Protein AF-A0A371MPD4-F1 (afdb_monomer_lite)

Foldseek 3Di:
DDPPPPPPPCQDKDKDWFQKDFAAAQDKDADPDAAFDPPFKWKWWDPVVDTDTWDDPAQWDADNHRRIIHGYPRHPHDGRIMMTMMTIHGPDPPPPVPVPVCVVVVVVVVVVVVVVVVVVVVD

Structure (mmCIF, N/CA/C/O backbone):
data_AF-A0A371MPD4-F1
#
_entry.id   AF-A0A371MPD4-F1
#
loop_
_atom_site.group_PDB
_atom_site.id
_atom_site.type_symbol
_atom_site.label_atom_id
_atom_site.label_alt_id
_atom_site.label_comp_id
_atom_site.label_asym_id
_atom_site.label_entity_id
_atom_site.label_seq_id
_atom_site.pdbx_PDB_ins_code
_atom_site.Cartn_x
_atom_site.Cartn_y
_atom_site.Cartn_z
_atom_site.occupancy
_atom_site.B_iso_or_equiv
_atom_site.auth_seq_id
_atom_site.auth_comp_id
_atom_site.auth_asym_id
_atom_site.auth_atom_id
_atom_site.pdbx_PDB_model_num
ATOM 1 N N . MET A 1 1 ? 23.106 -1.321 -45.858 1.00 39.22 1 MET A N 1
ATOM 2 C CA . MET A 1 1 ? 22.745 -0.430 -44.736 1.00 39.22 1 MET A CA 1
ATOM 3 C C . MET A 1 1 ? 22.127 -1.298 -43.658 1.00 39.22 1 MET A C 1
ATOM 5 O O . MET A 1 1 ? 21.212 -2.035 -44.010 1.00 39.22 1 MET A O 1
ATOM 9 N N . PRO A 1 2 ? 22.648 -1.326 -42.421 1.00 42.00 2 PRO A N 1
ATOM 10 C CA . PRO A 1 2 ? 22.008 -2.100 -41.368 1.00 42.00 2 PRO A CA 1
ATOM 11 C C . PRO A 1 2 ? 20.634 -1.488 -41.074 1.00 42.00 2 PRO A C 1
ATOM 13 O O . PRO A 1 2 ? 20.516 -0.279 -40.882 1.00 42.00 2 PRO A O 1
ATOM 16 N N . ILE A 1 3 ? 19.597 -2.321 -41.083 1.00 44.53 3 ILE A N 1
ATOM 17 C CA . ILE A 1 3 ? 18.283 -1.965 -40.556 1.00 44.53 3 ILE A CA 1
ATOM 18 C C . ILE A 1 3 ? 18.405 -1.925 -39.032 1.00 44.53 3 ILE A C 1
ATOM 20 O O . ILE A 1 3 ? 18.497 -2.953 -38.367 1.00 44.53 3 ILE A O 1
ATOM 24 N N . SER A 1 4 ? 18.492 -0.716 -38.481 1.00 36.47 4 SER A N 1
ATOM 25 C CA . SER A 1 4 ? 18.304 -0.495 -37.051 1.00 36.47 4 SER A CA 1
ATOM 26 C C . SER A 1 4 ? 16.833 -0.760 -36.753 1.00 36.47 4 SER A C 1
ATOM 28 O O . SER A 1 4 ? 15.992 0.108 -36.977 1.00 36.47 4 SER A O 1
ATOM 30 N N . ASN A 1 5 ? 16.505 -1.967 -36.289 1.00 38.88 5 ASN A N 1
ATOM 31 C CA . ASN A 1 5 ? 15.231 -2.207 -35.623 1.00 38.88 5 ASN A CA 1
ATOM 32 C C . ASN A 1 5 ? 15.280 -1.456 -34.290 1.00 38.88 5 ASN A C 1
ATOM 34 O O . ASN A 1 5 ? 15.626 -2.019 -33.254 1.00 38.88 5 ASN A O 1
ATOM 38 N N . THR A 1 6 ? 14.964 -0.163 -34.323 1.00 39.47 6 THR A N 1
ATOM 39 C CA . THR A 1 6 ? 14.557 0.551 -33.121 1.00 39.47 6 THR A CA 1
ATOM 40 C C . THR A 1 6 ? 13.250 -0.091 -32.692 1.00 39.47 6 THR A C 1
ATOM 42 O O . THR A 1 6 ? 12.187 0.195 -33.238 1.00 39.47 6 THR A O 1
ATOM 45 N N . VAL A 1 7 ? 13.340 -1.027 -31.753 1.00 43.94 7 VAL A N 1
ATOM 46 C CA . VAL A 1 7 ? 12.183 -1.430 -30.970 1.00 43.94 7 VAL A CA 1
ATOM 47 C C . VAL A 1 7 ? 11.810 -0.165 -30.206 1.00 43.94 7 VAL A C 1
ATOM 49 O O . VAL A 1 7 ? 12.530 0.236 -29.294 1.00 43.94 7 VAL A O 1
ATOM 52 N N . SER A 1 8 ? 10.757 0.535 -30.629 1.00 40.88 8 SER A N 1
ATOM 53 C CA . SER A 1 8 ? 10.085 1.485 -29.747 1.00 40.88 8 SER A CA 1
ATOM 54 C C . SER A 1 8 ? 9.541 0.649 -28.598 1.00 40.88 8 SER A C 1
ATOM 56 O O . SER A 1 8 ? 8.441 0.110 -28.687 1.00 40.88 8 SER A O 1
ATOM 58 N N . GLY A 1 9 ? 10.369 0.442 -27.572 1.00 43.28 9 GLY A N 1
ATOM 59 C CA . GLY A 1 9 ? 9.921 -0.093 -26.301 1.00 43.28 9 GLY A CA 1
ATOM 60 C C . GLY A 1 9 ? 8.785 0.806 -25.855 1.00 43.28 9 GLY A C 1
ATOM 61 O O . GLY A 1 9 ? 8.972 2.014 -25.714 1.00 43.28 9 GLY A O 1
ATOM 62 N N . ASN A 1 10 ? 7.583 0.248 -25.759 1.00 47.66 10 ASN A N 1
ATOM 63 C CA . ASN A 1 10 ? 6.453 0.970 -25.214 1.00 47.66 10 ASN A CA 1
ATOM 64 C C . ASN A 1 10 ? 6.700 1.083 -23.708 1.00 47.66 10 ASN A C 1
ATOM 66 O O . ASN A 1 10 ? 6.238 0.249 -22.937 1.00 47.66 10 ASN A O 1
ATOM 70 N N . THR A 1 11 ? 7.491 2.079 -23.308 1.00 55.53 11 THR A N 1
ATOM 71 C CA . THR A 1 11 ? 7.734 2.488 -21.918 1.00 55.53 11 THR A CA 1
ATOM 72 C C . THR A 1 11 ? 6.522 3.253 -21.386 1.00 55.53 11 THR A C 1
ATOM 74 O O . THR A 1 11 ? 6.637 4.395 -20.943 1.00 55.53 11 THR A O 1
ATOM 77 N N . GLY A 1 12 ? 5.335 2.685 -21.588 1.00 64.06 12 GLY A N 1
ATOM 78 C CA . GLY A 1 12 ? 4.077 3.293 -21.196 1.00 64.06 12 GLY A CA 1
ATOM 79 C C . GLY A 1 12 ? 3.797 3.041 -19.723 1.00 64.06 12 GLY A C 1
ATOM 80 O O . GLY A 1 12 ? 4.120 1.979 -19.193 1.00 64.06 12 GLY A O 1
ATOM 81 N N . THR A 1 13 ? 3.157 4.011 -19.087 1.00 74.56 13 THR A N 1
ATOM 82 C CA . THR A 1 13 ? 2.531 3.823 -17.782 1.00 74.56 13 THR A CA 1
ATOM 83 C C . THR A 1 13 ? 1.447 2.754 -17.903 1.00 74.56 13 THR A C 1
ATOM 85 O O . THR A 1 13 ? 0.623 2.808 -18.822 1.00 74.56 13 THR A O 1
ATOM 88 N N . GLN A 1 14 ? 1.474 1.761 -17.016 1.00 79.19 14 GLN A N 1
ATOM 89 C CA . GLN A 1 14 ? 0.457 0.720 -16.928 1.00 79.19 14 GLN A CA 1
ATOM 90 C C . GLN A 1 14 ? -0.305 0.861 -15.617 1.00 79.19 14 GLN A C 1
ATOM 92 O O . GLN A 1 14 ? 0.304 0.992 -14.562 1.00 79.19 14 GLN A O 1
ATOM 97 N N . SER A 1 15 ? -1.631 0.792 -15.696 1.00 81.62 15 SER A N 1
ATOM 98 C CA . SER A 1 15 ? -2.504 0.888 -14.528 1.00 81.62 15 SER A CA 1
ATOM 99 C C . SER A 1 15 ? -2.877 -0.497 -14.015 1.00 81.62 15 SER A C 1
ATOM 101 O O . SER A 1 15 ? -3.416 -1.321 -14.761 1.00 81.62 15 SER A O 1
ATOM 103 N N . VAL A 1 16 ? -2.644 -0.730 -12.730 1.00 83.50 16 VAL A N 1
ATOM 104 C CA . VAL A 1 16 ? -3.220 -1.835 -11.964 1.00 83.50 16 VAL A CA 1
ATOM 105 C C . VAL A 1 16 ? -4.469 -1.321 -11.268 1.00 83.50 16 VAL A C 1
ATOM 107 O O . VAL A 1 16 ? -4.478 -0.238 -10.688 1.00 83.50 16 VAL A O 1
ATOM 110 N N . VAL A 1 17 ? -5.554 -2.089 -11.349 1.00 86.06 17 VAL A N 1
ATOM 111 C CA . VAL A 1 17 ? -6.857 -1.682 -10.819 1.00 86.06 17 VAL A CA 1
ATOM 112 C C . VAL A 1 17 ? -7.391 -2.761 -9.890 1.00 86.06 17 VAL A C 1
ATOM 114 O O . VAL A 1 17 ? -7.592 -3.897 -10.315 1.00 86.06 17 VAL A O 1
ATOM 117 N N . ASN A 1 18 ? -7.707 -2.369 -8.655 1.00 83.38 18 ASN A N 1
ATOM 118 C CA . ASN A 1 18 ? -8.284 -3.223 -7.613 1.00 83.38 18 ASN A CA 1
ATOM 119 C C . ASN A 1 18 ? -7.486 -4.507 -7.335 1.00 83.38 18 ASN A C 1
ATOM 121 O O . ASN A 1 18 ? -8.083 -5.570 -7.147 1.00 83.38 18 ASN A O 1
ATOM 125 N N . GLU A 1 19 ? -6.160 -4.416 -7.283 1.00 87.44 19 GLU A N 1
ATOM 126 C CA . GLU A 1 19 ? -5.346 -5.506 -6.758 1.00 87.44 19 GLU A CA 1
ATOM 127 C C . GLU A 1 19 ? -5.717 -5.770 -5.299 1.00 87.44 19 GLU A C 1
ATOM 129 O O . GLU A 1 19 ? -5.851 -4.838 -4.505 1.00 87.44 19 GLU A O 1
ATOM 134 N N . THR A 1 20 ? -5.945 -7.034 -4.954 1.00 90.25 20 THR A N 1
ATOM 135 C CA . THR A 1 20 ? -6.452 -7.401 -3.634 1.00 90.25 20 THR A CA 1
ATOM 136 C C . THR A 1 20 ? -5.342 -7.872 -2.717 1.00 90.25 20 THR A C 1
ATOM 138 O O . THR A 1 20 ? -4.660 -8.842 -3.035 1.00 90.25 20 THR A O 1
ATOM 141 N N . ALA A 1 21 ? -5.262 -7.269 -1.538 1.00 91.00 21 ALA A N 1
ATOM 142 C CA . ALA A 1 21 ? -4.376 -7.681 -0.457 1.00 91.00 21 ALA A CA 1
ATOM 143 C C . ALA A 1 21 ? -5.177 -7.842 0.843 1.00 91.00 21 ALA A C 1
ATOM 145 O O . ALA A 1 21 ? -6.329 -7.416 0.931 1.00 91.00 21 ALA A O 1
ATOM 146 N N . THR A 1 22 ? -4.595 -8.482 1.855 1.00 92.75 22 THR A N 1
ATOM 147 C CA . THR A 1 22 ? -5.171 -8.523 3.210 1.00 92.75 22 THR A CA 1
ATOM 148 C C . THR A 1 22 ? -4.306 -7.660 4.106 1.00 92.75 22 THR A C 1
ATOM 150 O O . THR A 1 22 ? -3.094 -7.849 4.120 1.00 92.75 22 THR A O 1
ATOM 153 N N . ALA A 1 23 ? -4.911 -6.709 4.813 1.00 91.94 23 ALA A N 1
ATOM 154 C CA . ALA A 1 23 ? -4.192 -5.846 5.734 1.00 91.94 23 ALA A CA 1
ATOM 155 C C . ALA A 1 23 ? -3.621 -6.659 6.903 1.00 91.94 23 ALA A C 1
ATOM 157 O O . ALA A 1 23 ? -4.327 -7.470 7.501 1.00 91.94 23 ALA A O 1
ATOM 158 N N . ASP A 1 24 ? -2.363 -6.386 7.230 1.00 92.44 24 ASP A N 1
ATOM 159 C CA . ASP A 1 24 ? -1.706 -6.795 8.469 1.00 92.44 24 ASP A CA 1
ATOM 160 C C . ASP A 1 24 ? -1.212 -5.504 9.136 1.00 92.44 24 ASP A C 1
ATOM 162 O O . ASP A 1 24 ? -0.361 -4.788 8.597 1.00 92.44 24 ASP A O 1
ATOM 166 N N . VAL A 1 25 ? -1.852 -5.109 10.237 1.00 93.12 25 VAL A N 1
ATOM 167 C CA . VAL A 1 25 ? -1.651 -3.772 10.816 1.00 93.12 25 VAL A CA 1
ATOM 168 C C . VAL A 1 25 ? -0.224 -3.610 11.337 1.00 93.12 25 VAL A C 1
ATOM 170 O O . VAL A 1 25 ? 0.226 -4.317 12.235 1.00 93.12 25 VAL A O 1
ATOM 173 N N . GLY A 1 26 ? 0.473 -2.592 10.826 1.00 90.31 26 GLY A N 1
ATOM 174 C CA . GLY A 1 26 ? 1.875 -2.322 11.143 1.00 90.31 26 GLY A CA 1
ATOM 175 C C . GLY A 1 26 ? 2.877 -3.176 10.358 1.00 90.31 26 GLY A C 1
ATOM 176 O O . GLY A 1 26 ? 4.082 -2.986 10.532 1.00 90.31 26 GLY A O 1
ATOM 177 N N . THR A 1 27 ? 2.399 -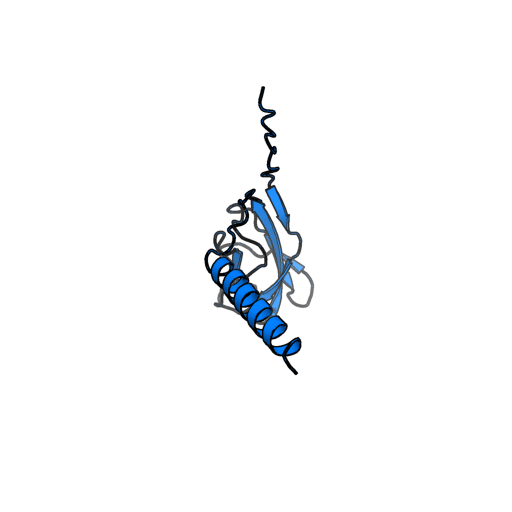4.059 9.480 1.00 91.94 27 THR A N 1
ATOM 178 C CA . THR A 1 27 ? 3.218 -4.914 8.618 1.00 91.94 27 THR A CA 1
ATOM 179 C C . THR A 1 27 ? 3.049 -4.502 7.157 1.00 91.94 27 THR A C 1
ATOM 181 O O . THR A 1 27 ? 1.949 -4.199 6.695 1.00 91.94 27 THR A O 1
ATOM 184 N N . ALA A 1 28 ? 4.155 -4.475 6.415 1.00 91.38 28 ALA A N 1
ATOM 185 C CA . ALA A 1 28 ? 4.112 -4.221 4.984 1.00 91.38 28 ALA A CA 1
ATOM 186 C C . ALA A 1 28 ? 3.572 -5.450 4.245 1.00 91.38 28 ALA A C 1
ATOM 188 O O . ALA A 1 28 ? 4.033 -6.571 4.468 1.00 91.38 28 ALA A O 1
ATOM 189 N N . VAL A 1 29 ? 2.609 -5.220 3.359 1.00 91.31 29 VAL A N 1
ATOM 190 C CA . VAL A 1 29 ? 2.021 -6.226 2.478 1.00 91.31 29 VAL A CA 1
ATOM 191 C C . VAL A 1 29 ? 2.411 -5.881 1.050 1.00 91.31 29 VAL A C 1
ATOM 193 O O . VAL A 1 29 ? 2.130 -4.778 0.579 1.00 91.31 29 VAL A O 1
ATOM 196 N N . ASP A 1 30 ? 3.082 -6.816 0.385 1.00 89.81 30 ASP A N 1
ATOM 197 C CA . ASP A 1 30 ? 3.586 -6.633 -0.974 1.00 89.81 30 ASP A CA 1
ATOM 198 C C . ASP A 1 30 ? 2.463 -6.759 -2.009 1.00 89.81 30 ASP A C 1
ATOM 200 O O . ASP A 1 30 ? 1.570 -7.603 -1.876 1.00 89.81 30 ASP A O 1
ATOM 204 N N . LEU A 1 31 ? 2.541 -5.922 -3.041 1.00 86.38 31 LEU A N 1
ATOM 205 C CA . LEU A 1 31 ? 1.727 -5.985 -4.249 1.00 86.38 31 LEU A CA 1
ATOM 206 C C . LEU A 1 31 ? 2.567 -6.527 -5.416 1.00 86.38 31 LEU A C 1
ATOM 208 O O . LEU A 1 31 ? 3.796 -6.553 -5.372 1.00 86.38 31 LEU A O 1
ATOM 212 N N . ASP A 1 32 ? 1.900 -6.955 -6.480 1.00 77.00 32 ASP A N 1
ATOM 213 C CA . ASP A 1 32 ? 2.515 -7.582 -7.653 1.00 77.00 32 ASP A CA 1
ATOM 214 C C . ASP A 1 32 ? 3.288 -6.579 -8.546 1.00 77.00 32 ASP A C 1
ATOM 216 O O . ASP A 1 32 ? 4.009 -6.977 -9.468 1.00 77.00 32 ASP A O 1
ATOM 220 N N . GLY A 1 33 ? 3.134 -5.275 -8.302 1.00 67.56 33 GLY A N 1
ATOM 221 C CA . GLY A 1 33 ? 3.788 -4.192 -9.034 1.00 67.56 33 GLY A CA 1
ATOM 222 C C . GLY A 1 33 ? 5.226 -3.943 -8.588 1.00 67.56 33 GLY A C 1
ATOM 223 O O . GLY A 1 33 ? 5.608 -4.220 -7.464 1.00 67.56 33 GLY A O 1
ATOM 224 N N . TYR A 1 34 ? 6.040 -3.362 -9.463 1.00 67.38 34 TYR A N 1
ATOM 225 C CA . TYR A 1 34 ? 7.349 -2.818 -9.095 1.00 67.38 34 TYR A CA 1
ATOM 226 C C . TYR A 1 34 ? 7.512 -1.468 -9.787 1.00 67.38 34 TYR A C 1
ATOM 228 O O . TYR A 1 34 ? 7.017 -1.302 -10.903 1.00 67.38 34 TYR A O 1
ATOM 236 N N . GLU A 1 35 ? 8.226 -0.530 -9.159 1.00 73.31 35 GLU A N 1
ATOM 237 C CA . GLU A 1 35 ? 8.480 0.803 -9.731 1.00 73.31 35 GLU A CA 1
ATOM 238 C C . GLU A 1 35 ? 7.170 1.592 -9.965 1.00 73.31 35 GLU A C 1
ATOM 240 O O . GLU A 1 35 ? 6.840 2.026 -11.078 1.00 73.31 35 GLU A O 1
ATOM 245 N N . VAL A 1 36 ? 6.393 1.737 -8.886 1.00 82.25 36 VAL A N 1
ATOM 246 C CA . VAL A 1 36 ? 5.124 2.472 -8.875 1.00 82.25 36 VAL A CA 1
ATOM 247 C C . VAL A 1 36 ? 5.392 3.961 -9.104 1.00 82.25 36 VAL A C 1
ATOM 249 O O . VAL A 1 36 ? 6.389 4.526 -8.650 1.00 82.25 36 VAL A O 1
ATOM 252 N N . VAL A 1 37 ? 4.516 4.610 -9.867 1.00 84.06 37 VAL A N 1
ATOM 253 C CA . VAL A 1 37 ? 4.526 6.060 -10.031 1.00 84.06 37 VAL A CA 1
ATOM 254 C C . VAL A 1 37 ? 4.149 6.676 -8.688 1.00 84.06 37 VAL A C 1
ATOM 256 O O . VAL A 1 37 ? 3.053 6.431 -8.192 1.00 84.06 37 VAL A O 1
ATOM 259 N N . VAL A 1 38 ? 5.051 7.488 -8.138 1.00 83.38 38 VAL A N 1
ATOM 260 C CA . VAL A 1 38 ? 4.859 8.192 -6.861 1.00 83.38 38 VAL A CA 1
ATOM 261 C C . VAL A 1 38 ? 3.501 8.895 -6.811 1.00 83.38 38 VAL A C 1
ATOM 263 O O . VAL A 1 38 ? 3.139 9.602 -7.758 1.00 83.38 38 VAL A O 1
ATOM 266 N N . ASP A 1 39 ? 2.792 8.714 -5.695 1.00 83.81 39 ASP A N 1
ATOM 267 C CA . ASP A 1 39 ? 1.472 9.288 -5.395 1.00 83.81 39 ASP A CA 1
ATOM 268 C C . ASP A 1 39 ? 0.362 8.903 -6.407 1.00 83.81 39 ASP A C 1
ATOM 270 O O . ASP A 1 39 ? -0.638 9.617 -6.551 1.00 83.81 39 ASP A O 1
ATOM 274 N N . SER A 1 40 ? 0.533 7.814 -7.170 1.00 87.56 40 SER A N 1
ATOM 275 C CA . SER A 1 40 ? -0.497 7.307 -8.100 1.00 87.56 40 SER A CA 1
ATOM 276 C C . SER A 1 40 ? -1.466 6.320 -7.454 1.00 87.56 40 SER A C 1
ATOM 278 O O . SER A 1 40 ? -2.477 5.947 -8.060 1.00 87.56 40 SER A O 1
ATOM 280 N N . GLU A 1 41 ? -1.162 5.865 -6.245 1.00 91.12 41 GLU A N 1
ATOM 281 C CA . GLU A 1 41 ? -1.909 4.828 -5.575 1.00 91.12 41 GLU A CA 1
ATOM 282 C C . GLU A 1 41 ? -3.263 5.328 -5.060 1.00 91.12 41 GLU A C 1
ATOM 284 O O . GLU A 1 41 ? -3.477 6.470 -4.654 1.00 91.12 41 GLU A O 1
ATOM 289 N N . THR A 1 42 ? -4.234 4.430 -5.070 1.00 93.25 42 THR A N 1
ATOM 290 C CA . THR A 1 42 ? -5.522 4.603 -4.417 1.00 93.25 42 THR A CA 1
ATOM 291 C C . THR A 1 42 ? -5.853 3.309 -3.702 1.00 93.25 42 THR A C 1
ATOM 293 O O . THR A 1 42 ? -6.089 2.275 -4.331 1.00 93.25 42 THR A O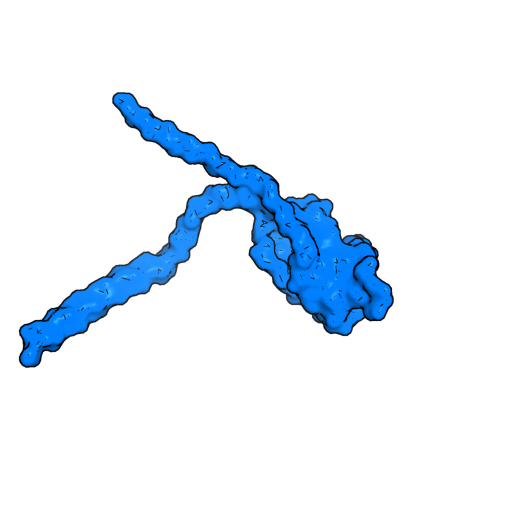 1
ATOM 296 N N . VAL A 1 43 ? -5.875 3.375 -2.374 1.00 93.75 43 VAL A N 1
ATOM 297 C CA . VAL A 1 43 ? -6.194 2.243 -1.506 1.00 93.75 43 VAL A CA 1
ATOM 298 C C . VAL A 1 43 ? -7.646 2.343 -1.052 1.00 93.75 43 VAL A C 1
ATOM 300 O O . VAL A 1 43 ? -8.089 3.368 -0.531 1.00 93.75 43 VAL A O 1
ATOM 303 N N . TYR A 1 44 ? -8.379 1.248 -1.204 1.00 94.62 44 TYR A N 1
ATOM 304 C CA . TYR A 1 44 ? -9.679 1.028 -0.592 1.00 94.62 44 TYR A CA 1
ATOM 305 C C . TYR A 1 44 ? -9.589 -0.110 0.420 1.00 94.62 44 TYR A C 1
ATOM 30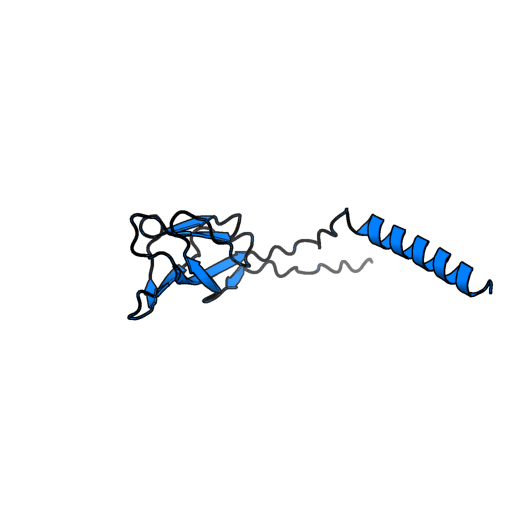7 O O . TYR A 1 44 ? -8.855 -1.071 0.203 1.00 94.62 44 TYR A O 1
ATOM 315 N N . TYR A 1 45 ? -10.382 -0.039 1.482 1.00 95.19 45 TYR A N 1
ATOM 316 C CA . TYR A 1 45 ? -10.514 -1.102 2.476 1.00 95.19 45 TYR A CA 1
ATOM 317 C C . TYR A 1 45 ? -11.984 -1.469 2.686 1.00 95.19 45 TYR A C 1
ATOM 319 O O . TYR A 1 45 ? -12.876 -0.623 2.553 1.00 95.19 45 TYR A O 1
ATOM 327 N N . ASP A 1 46 ? -12.239 -2.736 2.993 1.00 95.25 46 ASP A N 1
ATOM 328 C CA . ASP A 1 46 ? -13.557 -3.217 3.401 1.00 95.25 46 ASP A CA 1
ATOM 329 C C . ASP A 1 46 ? -13.721 -3.077 4.918 1.00 95.25 46 ASP A C 1
ATOM 331 O O . ASP A 1 46 ? -12.966 -3.666 5.688 1.00 95.25 46 ASP A O 1
ATOM 335 N N . ASN A 1 47 ? -14.722 -2.308 5.349 1.00 90.25 47 ASN A N 1
ATOM 336 C CA . ASN A 1 47 ? -15.068 -2.142 6.765 1.00 90.25 47 ASN A CA 1
ATOM 337 C C . ASN A 1 47 ? -16.222 -3.066 7.215 1.00 90.25 47 ASN A C 1
ATOM 339 O O . ASN A 1 47 ? -16.862 -2.826 8.240 1.00 90.25 47 ASN A O 1
ATOM 343 N N . GLY A 1 48 ? -16.577 -4.062 6.398 1.00 88.06 48 GLY A N 1
ATOM 344 C CA . GLY A 1 48 ? -17.688 -4.987 6.621 1.00 88.06 48 GLY A CA 1
ATOM 345 C C . GLY A 1 48 ? -19.057 -4.458 6.176 1.00 88.06 48 GLY A C 1
ATOM 346 O O . GLY A 1 48 ? -20.022 -5.222 6.134 1.00 88.06 48 GLY A O 1
ATOM 347 N N . THR A 1 49 ? -19.165 -3.173 5.819 1.00 89.25 49 THR A N 1
ATOM 348 C CA . THR A 1 49 ? -20.384 -2.568 5.243 1.00 89.25 49 THR A CA 1
ATOM 349 C C . THR A 1 49 ? -20.213 -2.146 3.785 1.00 89.25 49 THR A C 1
ATOM 351 O O . THR A 1 49 ? -21.203 -1.913 3.089 1.00 89.25 49 THR A O 1
ATOM 354 N N . GLY A 1 50 ? -18.970 -2.075 3.309 1.00 91.44 50 GLY A N 1
ATOM 355 C CA . GLY A 1 50 ? -18.621 -1.691 1.953 1.00 91.44 50 GLY A CA 1
ATOM 356 C C . GLY A 1 50 ? -17.173 -1.221 1.836 1.00 91.44 50 GLY A C 1
ATOM 357 O O . GLY A 1 50 ? -16.429 -1.144 2.813 1.00 91.44 50 GLY A O 1
ATOM 358 N N . TRP A 1 51 ? -16.799 -0.870 0.607 1.00 94.06 51 TRP A N 1
ATOM 359 C C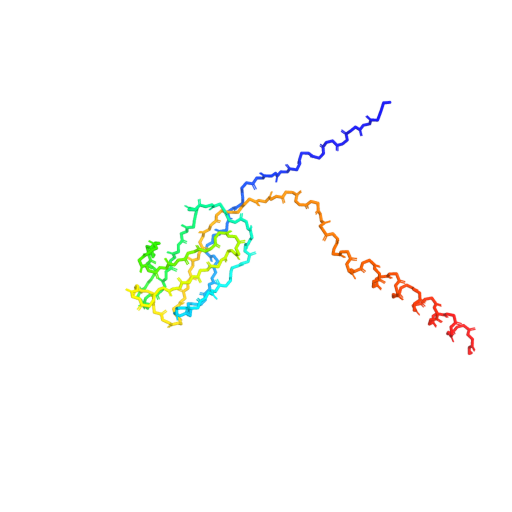A . TRP A 1 51 ? -15.473 -0.354 0.279 1.00 94.06 51 TRP A CA 1
ATOM 360 C C . TRP A 1 51 ? -15.381 1.138 0.589 1.00 94.06 51 TRP A C 1
ATOM 362 O O . TRP A 1 51 ? -16.184 1.926 0.087 1.00 94.06 51 TRP A O 1
ATOM 372 N N . ASN A 1 52 ? -14.382 1.518 1.378 1.00 95.75 52 ASN A N 1
ATOM 373 C CA . ASN A 1 52 ? -14.094 2.898 1.753 1.00 95.75 52 ASN A CA 1
ATOM 374 C C . ASN A 1 52 ? -12.713 3.289 1.237 1.00 95.75 52 ASN A C 1
ATOM 376 O O . ASN A 1 52 ? -11.802 2.466 1.230 1.00 95.75 52 ASN A O 1
ATOM 380 N N . THR A 1 53 ? -12.553 4.538 0.808 1.00 95.75 53 THR A N 1
ATOM 381 C CA . THR A 1 53 ? -11.247 5.066 0.398 1.00 95.75 53 THR A CA 1
ATOM 382 C C . THR A 1 53 ? -10.399 5.345 1.635 1.00 95.75 53 THR A C 1
ATOM 384 O O . THR A 1 53 ? -10.860 6.028 2.550 1.00 95.75 53 THR A O 1
ATOM 387 N N . ALA A 1 54 ? -9.174 4.830 1.659 1.00 95.06 54 ALA A N 1
ATOM 388 C CA . ALA A 1 54 ? -8.192 5.119 2.694 1.00 95.06 54 ALA A CA 1
ATOM 389 C C . ALA A 1 54 ? -7.407 6.398 2.366 1.00 95.06 54 ALA A C 1
ATOM 391 O O . ALA A 1 54 ? -7.202 6.743 1.201 1.00 95.06 54 ALA A O 1
ATOM 392 N N . THR A 1 55 ? -6.924 7.084 3.397 1.00 95.44 55 THR A N 1
ATOM 393 C CA . THR A 1 55 ? -6.128 8.310 3.279 1.00 95.44 55 THR A CA 1
ATOM 394 C C . THR A 1 55 ? -4.654 8.017 3.551 1.00 95.44 55 THR A C 1
ATOM 396 O O . THR A 1 55 ? -4.300 7.576 4.648 1.00 95.44 55 THR A O 1
ATOM 399 N N . ALA A 1 56 ? -3.777 8.298 2.584 1.00 93.75 56 ALA A N 1
ATOM 400 C CA . ALA A 1 56 ? -2.332 8.134 2.747 1.00 93.75 56 ALA A CA 1
ATOM 401 C C . ALA A 1 56 ? -1.802 8.975 3.925 1.00 93.75 56 ALA A C 1
ATOM 403 O O . ALA A 1 56 ? -2.257 10.093 4.178 1.00 93.75 56 ALA A O 1
ATOM 404 N N . GLY A 1 57 ? -0.871 8.416 4.697 1.00 92.19 57 GLY A N 1
ATOM 405 C CA . GLY A 1 57 ? -0.289 9.027 5.896 1.00 92.19 57 GLY A CA 1
ATOM 406 C C . GLY A 1 57 ? -1.210 9.076 7.123 1.00 92.19 57 GLY A C 1
ATOM 407 O O . GLY A 1 57 ? -0.734 9.387 8.213 1.00 92.19 57 GLY A O 1
ATOM 408 N N . THR A 1 58 ? -2.502 8.764 6.973 1.00 94.56 58 THR A N 1
ATOM 409 C CA . THR A 1 58 ? -3.458 8.656 8.092 1.00 94.56 58 THR A CA 1
ATOM 410 C C . THR A 1 58 ? -3.855 7.205 8.326 1.00 94.56 58 THR A C 1
ATOM 412 O O . THR A 1 58 ? -3.728 6.702 9.439 1.00 94.56 58 THR A O 1
ATOM 415 N N . ASP A 1 59 ? -4.291 6.527 7.265 1.00 95.50 59 ASP A N 1
ATOM 416 C CA . ASP A 1 59 ? -4.796 5.158 7.317 1.00 95.50 59 ASP A CA 1
ATOM 417 C C . ASP A 1 59 ? -3.746 4.128 6.884 1.00 95.50 59 ASP A C 1
ATOM 419 O O . ASP A 1 59 ? -3.701 3.021 7.417 1.00 95.50 59 ASP A O 1
ATOM 423 N N . TYR A 1 60 ? -2.882 4.492 5.936 1.00 95.62 60 TYR A N 1
ATOM 424 C CA . TYR A 1 60 ? -1.824 3.632 5.412 1.00 95.62 60 TYR A CA 1
ATOM 425 C C . TYR A 1 60 ? -0.575 4.437 5.041 1.00 95.62 60 TYR A C 1
ATOM 427 O O . TYR A 1 60 ? -0.636 5.656 4.868 1.00 95.62 60 TYR A O 1
ATOM 435 N N . SER A 1 61 ? 0.548 3.748 4.875 1.00 94.69 61 SER A N 1
ATOM 436 C CA . SER A 1 61 ? 1.714 4.230 4.131 1.00 94.69 61 SER A CA 1
ATOM 437 C C . SER A 1 61 ? 1.993 3.309 2.947 1.00 94.69 61 SER A C 1
ATOM 439 O O . SER A 1 61 ? 1.744 2.106 3.037 1.00 94.69 61 SER A O 1
ATOM 441 N N . PHE A 1 62 ? 2.524 3.864 1.864 1.00 92.69 62 PHE A N 1
ATOM 442 C CA . PHE A 1 62 ? 2.871 3.130 0.653 1.00 92.69 62 PHE A CA 1
ATOM 443 C C . PHE A 1 62 ? 4.362 3.292 0.348 1.00 92.69 62 PHE A C 1
ATOM 445 O O . PHE A 1 62 ? 4.914 4.375 0.542 1.00 92.69 62 PHE A O 1
ATOM 452 N N . ASP A 1 63 ? 5.017 2.211 -0.071 1.00 89.44 63 ASP A N 1
ATOM 453 C CA . ASP A 1 63 ? 6.385 2.231 -0.591 1.00 89.44 63 ASP A CA 1
ATOM 454 C C . ASP A 1 63 ? 6.339 2.024 -2.106 1.00 89.44 63 ASP A C 1
ATOM 456 O O . ASP A 1 63 ? 6.105 0.914 -2.586 1.00 89.44 63 ASP A O 1
ATOM 460 N N . ASP A 1 64 ? 6.581 3.095 -2.863 1.00 84.50 64 ASP A N 1
ATOM 461 C CA . ASP A 1 64 ? 6.553 3.076 -4.330 1.00 84.50 64 ASP A CA 1
ATOM 462 C C . ASP A 1 64 ? 7.659 2.205 -4.952 1.00 84.50 64 ASP A C 1
ATOM 464 O O . ASP A 1 64 ? 7.563 1.773 -6.106 1.00 84.50 64 ASP A O 1
ATOM 468 N N . THR A 1 65 ? 8.735 1.948 -4.200 1.00 82.12 65 THR A N 1
ATOM 469 C CA . THR A 1 65 ? 9.900 1.198 -4.684 1.00 82.12 65 THR A CA 1
ATOM 470 C C . THR A 1 65 ? 9.626 -0.297 -4.659 1.00 82.12 65 THR A C 1
ATOM 472 O O . THR A 1 65 ? 9.912 -0.992 -5.637 1.00 82.12 65 TH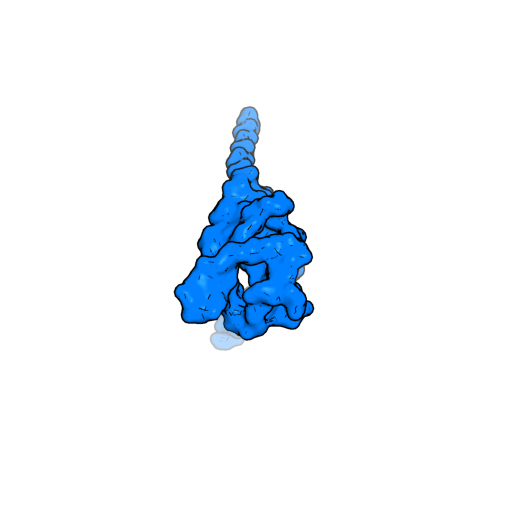R A O 1
ATOM 475 N N . SER A 1 66 ? 9.089 -0.794 -3.544 1.00 82.94 66 SER A N 1
ATOM 476 C CA . SER A 1 66 ? 8.744 -2.208 -3.368 1.00 82.94 66 SER A CA 1
ATOM 477 C C . SER A 1 66 ? 7.291 -2.533 -3.713 1.00 82.94 66 SER A C 1
ATOM 479 O O . SER A 1 66 ? 6.946 -3.708 -3.716 1.00 82.94 66 SER A O 1
ATOM 481 N N . ALA A 1 67 ? 6.473 -1.516 -4.008 1.00 86.94 67 ALA A N 1
ATOM 482 C CA . ALA A 1 67 ? 5.023 -1.613 -4.153 1.00 86.94 67 ALA A CA 1
ATOM 483 C C . ALA A 1 67 ? 4.372 -2.295 -2.945 1.00 86.94 67 ALA A C 1
ATOM 485 O O . ALA A 1 67 ? 3.617 -3.255 -3.077 1.00 86.94 67 ALA A O 1
ATOM 486 N N . SER A 1 68 ? 4.677 -1.805 -1.747 1.00 90.62 68 SER A N 1
ATOM 487 C CA . SER A 1 68 ? 4.149 -2.391 -0.515 1.00 90.62 68 SER A CA 1
ATOM 488 C C . SER A 1 68 ? 3.235 -1.401 0.194 1.00 90.62 68 SER A C 1
ATOM 490 O O . SER A 1 68 ? 3.567 -0.225 0.347 1.00 90.62 68 SER A O 1
ATOM 492 N N . VAL A 1 69 ? 2.095 -1.881 0.686 1.00 93.19 69 VAL A N 1
ATOM 493 C CA . VAL A 1 69 ? 1.160 -1.097 1.500 1.00 93.19 69 VAL A CA 1
ATOM 494 C C . VAL A 1 69 ? 1.259 -1.529 2.960 1.00 93.19 69 VAL A C 1
ATOM 496 O O . VAL A 1 69 ? 1.284 -2.714 3.269 1.00 93.19 69 VAL A O 1
ATOM 499 N N . THR A 1 70 ? 1.320 -0.570 3.881 1.00 95.50 70 THR A N 1
ATOM 500 C CA . THR A 1 70 ? 1.304 -0.824 5.330 1.00 95.50 70 THR A CA 1
ATOM 501 C C . THR A 1 70 ? 0.107 -0.120 5.946 1.00 95.50 70 THR A C 1
ATOM 503 O O . THR A 1 70 ? 0.019 1.107 5.891 1.00 95.50 70 THR A O 1
ATOM 506 N N . ALA A 1 71 ? -0.806 -0.873 6.557 1.00 95.69 71 ALA A N 1
ATOM 507 C CA . ALA A 1 71 ? -1.904 -0.293 7.326 1.00 95.69 71 ALA A CA 1
ATOM 508 C C . ALA A 1 71 ? -1.369 0.297 8.641 1.00 95.69 71 ALA A C 1
ATOM 510 O O . ALA A 1 71 ? -0.630 -0.364 9.377 1.00 95.69 71 ALA A O 1
ATOM 511 N N . LEU A 1 72 ? -1.721 1.547 8.945 1.00 95.44 72 LEU A N 1
ATOM 512 C CA . LEU A 1 72 ? -1.245 2.237 10.143 1.00 95.44 72 LEU A CA 1
ATOM 513 C C . LEU A 1 72 ? -2.129 1.888 11.342 1.00 95.44 72 LEU A C 1
ATOM 515 O O . LEU A 1 72 ? -3.349 1.968 11.274 1.00 95.44 72 LEU A O 1
ATOM 519 N N . SER A 1 73 ? -1.515 1.599 12.490 1.00 90.00 73 SER A N 1
ATOM 520 C CA . SER A 1 73 ? -2.226 1.177 13.710 1.00 90.00 73 SER A CA 1
ATOM 521 C C . SER A 1 73 ? -3.160 2.229 14.326 1.00 90.00 73 SER A C 1
ATOM 523 O O . SER A 1 73 ? -3.889 1.921 15.264 1.00 90.00 73 SER A O 1
ATOM 525 N N . GLY A 1 74 ? -3.092 3.482 13.869 1.00 86.94 74 GLY A N 1
ATOM 526 C CA . GLY A 1 74 ? -4.002 4.567 14.262 1.00 86.94 74 GLY A CA 1
ATOM 527 C C . GLY A 1 74 ? -5.019 4.940 13.181 1.00 86.94 74 GLY A C 1
ATOM 528 O O . GLY A 1 74 ? -5.747 5.915 13.359 1.00 86.94 74 GLY A O 1
ATOM 529 N N . GLY A 1 75 ? -5.014 4.208 12.068 1.00 91.31 75 GLY A N 1
ATOM 530 C CA . GLY A 1 75 ? -5.863 4.424 10.911 1.00 91.31 75 GLY A CA 1
ATOM 531 C C . GLY A 1 75 ? -7.226 3.750 11.014 1.00 91.31 75 GLY A C 1
ATOM 532 O O . GLY A 1 75 ? -7.568 3.121 12.012 1.00 91.31 75 GLY A O 1
ATOM 533 N N . SER A 1 76 ? -7.993 3.866 9.935 1.00 92.69 76 SER A N 1
ATOM 534 C CA . SER A 1 76 ? -9.331 3.276 9.791 1.00 92.69 76 SER A CA 1
ATOM 535 C C . SER A 1 76 ? -9.320 1.839 9.249 1.00 92.69 76 SER A C 1
ATOM 537 O O . SER A 1 76 ? -10.381 1.237 9.109 1.00 92.69 76 SER A O 1
ATOM 539 N N . ILE A 1 77 ? -8.146 1.310 8.890 1.00 94.00 77 ILE A N 1
ATOM 540 C CA . ILE A 1 77 ? -7.979 -0.034 8.329 1.00 94.00 77 ILE A CA 1
ATOM 541 C C . ILE A 1 77 ? -7.746 -1.018 9.476 1.00 94.00 77 ILE A C 1
ATOM 543 O O . ILE A 1 77 ? -6.728 -0.941 10.164 1.00 94.00 77 ILE A O 1
ATOM 547 N N . ASP A 1 78 ? -8.679 -1.949 9.651 1.00 93.38 78 ASP A N 1
ATOM 548 C CA . ASP A 1 78 ? -8.562 -3.021 10.635 1.00 93.38 78 ASP A CA 1
ATOM 549 C C . ASP A 1 78 ? -7.628 -4.146 10.160 1.00 93.38 78 ASP A C 1
ATOM 551 O O . ASP A 1 78 ? -7.440 -4.385 8.964 1.00 93.38 78 ASP A O 1
ATOM 555 N N . ASP A 1 79 ? -7.081 -4.886 11.121 1.00 93.19 79 ASP A N 1
ATOM 556 C CA . ASP A 1 79 ? -6.302 -6.092 10.851 1.00 93.19 79 ASP A CA 1
ATOM 557 C C . ASP A 1 79 ? -7.170 -7.178 10.198 1.00 93.19 79 ASP A C 1
ATOM 559 O O . ASP A 1 79 ? -8.310 -7.420 10.606 1.00 93.19 79 ASP A O 1
ATOM 563 N N . GLY A 1 80 ? -6.646 -7.819 9.154 1.00 91.06 80 GLY A N 1
ATOM 564 C CA . GLY A 1 80 ? -7.390 -8.787 8.350 1.00 91.06 80 GLY A CA 1
ATOM 565 C C . GLY A 1 80 ? -8.421 -8.173 7.394 1.00 91.06 80 GLY A C 1
ATOM 566 O O . GLY A 1 80 ? -9.127 -8.925 6.715 1.00 91.06 80 GLY A O 1
ATOM 567 N N . ALA A 1 81 ? -8.526 -6.840 7.305 1.00 92.56 81 ALA A N 1
ATOM 568 C CA . ALA A 1 81 ? -9.403 -6.189 6.337 1.00 92.56 81 ALA A CA 1
ATOM 569 C C . ALA A 1 81 ? -8.944 -6.470 4.899 1.00 92.56 81 ALA A C 1
ATOM 571 O O . ALA A 1 81 ? -7.751 -6.471 4.585 1.00 92.56 81 ALA A O 1
ATOM 572 N N . ALA A 1 82 ? -9.903 -6.678 3.997 1.00 93.44 82 ALA A N 1
ATOM 573 C CA . ALA A 1 82 ? -9.600 -6.797 2.579 1.00 93.44 82 ALA A CA 1
ATOM 574 C C . ALA A 1 82 ? -9.261 -5.415 2.008 1.00 93.44 82 ALA A C 1
ATOM 576 O O . ALA A 1 82 ? -10.011 -4.455 2.196 1.00 93.44 82 ALA A O 1
ATOM 577 N N . LEU A 1 83 ? -8.153 -5.332 1.280 1.00 92.69 83 LEU A N 1
ATOM 578 C CA . LEU A 1 83 ? -7.698 -4.139 0.582 1.00 92.69 83 LEU A CA 1
ATOM 579 C C . LEU A 1 83 ? -7.937 -4.279 -0.918 1.00 92.69 83 LEU A C 1
ATOM 581 O O . LEU A 1 83 ? -7.873 -5.376 -1.473 1.00 92.69 83 LEU A O 1
ATOM 585 N N . ARG A 1 84 ? -8.184 -3.150 -1.576 1.00 93.00 84 ARG A N 1
ATOM 586 C CA . ARG A 1 84 ? -8.106 -2.992 -3.028 1.00 93.00 84 ARG A CA 1
ATOM 587 C C . ARG A 1 84 ? -7.199 -1.824 -3.328 1.00 93.00 84 ARG A C 1
ATOM 589 O O . ARG A 1 84 ? -7.549 -0.692 -3.009 1.00 93.00 84 ARG A O 1
ATOM 596 N N . VAL A 1 85 ? -6.068 -2.092 -3.954 1.00 89.81 85 VAL A N 1
ATOM 597 C CA . VAL A 1 85 ? -5.108 -1.064 -4.333 1.00 89.81 85 VAL A CA 1
ATOM 598 C C . VAL A 1 85 ? -5.122 -0.921 -5.845 1.00 89.81 85 VAL A C 1
ATOM 600 O O . VAL A 1 85 ? -5.079 -1.899 -6.588 1.00 89.81 85 VAL A O 1
ATOM 603 N N . SER A 1 86 ? -5.261 0.312 -6.307 1.00 90.19 86 SER A N 1
ATOM 604 C CA . SER A 1 86 ? -5.047 0.671 -7.707 1.00 90.19 86 SER A CA 1
ATOM 605 C C . SER A 1 86 ? -3.845 1.591 -7.761 1.00 90.19 86 SER A C 1
ATOM 607 O O . SER A 1 86 ? -3.725 2.447 -6.895 1.00 90.19 86 SER A O 1
ATOM 609 N N . TYR A 1 87 ? -2.956 1.409 -8.723 1.00 86.62 87 TYR A N 1
ATOM 610 C CA . TYR A 1 87 ? -1.742 2.208 -8.855 1.00 86.62 87 TYR A CA 1
ATOM 611 C C . TYR A 1 87 ? -1.250 2.147 -10.294 1.00 86.62 87 TYR A C 1
ATOM 613 O O . TYR A 1 87 ? -1.557 1.208 -11.035 1.00 86.62 87 TYR A O 1
ATOM 621 N N . ASP A 1 88 ? -0.471 3.142 -10.685 1.00 85.06 88 ASP A N 1
ATOM 622 C CA . ASP A 1 88 ? 0.203 3.158 -11.971 1.00 85.06 88 ASP A CA 1
ATOM 623 C C . ASP A 1 88 ? 1.658 2.739 -11.774 1.00 85.06 88 ASP A C 1
ATOM 625 O O . ASP A 1 88 ? 2.337 3.254 -10.896 1.00 85.06 88 ASP A O 1
ATOM 629 N N . TYR A 1 89 ? 2.177 1.833 -12.596 1.00 79.88 89 TYR A N 1
ATOM 630 C CA . TYR A 1 89 ? 3.605 1.516 -12.616 1.00 79.88 89 TYR A CA 1
ATOM 631 C C . TYR A 1 89 ? 4.207 1.859 -13.969 1.00 79.88 89 TYR A C 1
ATOM 633 O O . TYR A 1 89 ? 3.560 1.771 -15.022 1.00 79.88 89 TYR A O 1
ATOM 641 N N . GLN A 1 90 ? 5.473 2.263 -13.956 1.00 75.25 90 GLN A N 1
ATOM 642 C CA . GLN A 1 90 ? 6.202 2.457 -15.197 1.00 75.25 90 GLN A CA 1
ATOM 643 C C . GLN A 1 90 ? 6.676 1.097 -15.680 1.00 75.25 90 GLN A C 1
ATOM 645 O O . GLN A 1 90 ? 7.565 0.489 -15.092 1.00 75.25 90 GLN A O 1
ATOM 650 N N . ALA A 1 91 ? 6.113 0.628 -16.794 1.00 61.25 91 ALA A N 1
ATOM 651 C CA . ALA A 1 91 ? 6.690 -0.499 -17.501 1.00 61.25 91 ALA A CA 1
ATOM 652 C C . ALA A 1 91 ? 8.016 -0.034 -18.105 1.00 61.25 91 ALA A C 1
ATOM 654 O O . ALA A 1 91 ? 8.088 0.402 -19.260 1.00 61.25 91 ALA A O 1
ATOM 655 N N . THR A 1 92 ? 9.095 -0.093 -17.330 1.00 58.53 92 THR A N 1
ATOM 656 C CA . THR A 1 92 ? 10.416 -0.028 -17.924 1.00 58.53 92 THR A CA 1
ATOM 657 C C . THR A 1 92 ? 10.482 -1.202 -18.892 1.00 58.53 92 THR A C 1
ATOM 659 O O . THR A 1 92 ? 10.179 -2.348 -18.559 1.00 58.53 92 THR A O 1
ATOM 662 N N . SER A 1 93 ? 10.821 -0.924 -20.154 1.00 48.75 93 SER A N 1
ATOM 663 C CA . SER A 1 93 ? 11.265 -1.964 -21.081 1.00 48.75 93 SER A CA 1
ATOM 664 C C . SER A 1 93 ? 12.618 -2.455 -20.567 1.00 48.75 93 SER A C 1
ATOM 666 O O . SER A 1 93 ? 13.663 -2.187 -21.158 1.00 48.75 93 SER A O 1
ATOM 668 N N . GLY A 1 94 ? 12.615 -3.083 -19.393 1.00 46.22 94 GLY A N 1
ATOM 669 C CA . GLY A 1 94 ? 13.758 -3.739 -18.826 1.00 46.22 94 GLY A CA 1
ATOM 670 C C . GLY A 1 94 ? 14.122 -4.812 -19.823 1.00 46.22 94 GLY A C 1
ATOM 671 O O . GLY A 1 94 ? 13.381 -5.775 -20.017 1.00 46.22 94 GLY A O 1
ATOM 672 N N . SER A 1 95 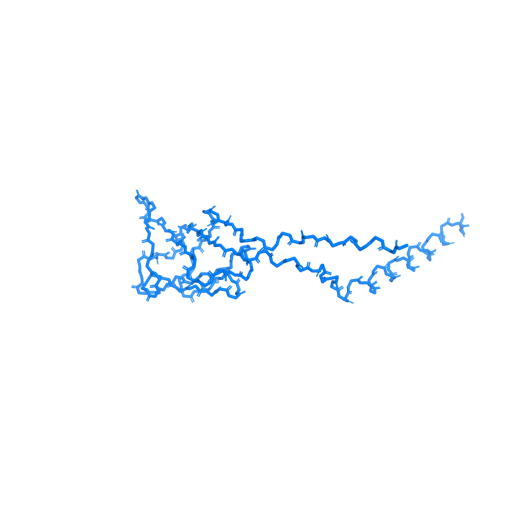? 15.259 -4.617 -20.495 1.00 43.00 95 SER A N 1
ATOM 673 C CA . SER A 1 95 ? 16.038 -5.729 -21.023 1.00 43.00 95 SER A CA 1
ATOM 674 C C . SER A 1 95 ? 15.934 -6.826 -19.984 1.00 43.00 95 SER A C 1
ATOM 676 O O . SER A 1 95 ? 16.362 -6.584 -18.858 1.00 43.00 95 SER A O 1
ATOM 678 N N . THR A 1 96 ? 15.303 -7.953 -20.332 1.00 41.94 96 THR A N 1
ATOM 679 C CA . THR A 1 96 ? 15.251 -9.153 -19.499 1.00 41.94 96 THR A CA 1
ATOM 680 C C . THR A 1 96 ? 16.599 -9.271 -18.818 1.00 41.94 96 THR A C 1
ATOM 682 O O . THR A 1 96 ? 17.592 -9.596 -19.481 1.00 41.94 96 THR A O 1
ATOM 685 N N . THR A 1 97 ? 16.669 -8.932 -17.532 1.00 43.75 97 THR A N 1
ATOM 686 C CA . THR A 1 97 ? 17.825 -9.244 -16.716 1.00 43.75 97 THR A CA 1
ATOM 687 C C . THR A 1 97 ? 17.749 -10.748 -16.626 1.00 43.75 97 THR A C 1
ATOM 689 O O . THR A 1 97 ? 17.079 -11.332 -15.782 1.00 43.75 97 THR A O 1
ATOM 692 N N . THR A 1 98 ? 18.352 -11.400 -17.620 1.00 46.28 98 THR A N 1
ATOM 693 C CA . THR A 1 98 ? 18.663 -12.812 -17.540 1.00 46.28 98 THR A CA 1
ATOM 694 C C . THR A 1 98 ? 19.422 -12.900 -16.239 1.00 46.28 98 THR A C 1
ATOM 696 O O . THR A 1 98 ? 20.511 -12.338 -16.140 1.00 46.28 98 THR A O 1
ATOM 699 N N . ILE A 1 99 ? 18.788 -13.468 -15.216 1.00 51.25 99 ILE A N 1
ATOM 700 C CA . ILE A 1 99 ? 19.388 -13.667 -13.909 1.00 51.25 99 ILE A CA 1
ATOM 701 C C . ILE A 1 99 ? 20.733 -14.324 -14.208 1.00 51.25 99 ILE A C 1
ATOM 703 O O . ILE A 1 99 ? 20.779 -15.472 -14.650 1.00 51.25 99 ILE A O 1
ATOM 707 N N . THR A 1 100 ? 21.831 -13.583 -14.050 1.00 48.22 100 THR A N 1
ATOM 708 C CA . THR A 1 100 ? 23.189 -14.025 -14.417 1.00 48.22 100 THR A CA 1
ATOM 709 C C . THR A 1 100 ? 23.610 -15.279 -13.627 1.00 48.22 100 THR A C 1
ATOM 711 O O . THR A 1 100 ? 24.622 -15.901 -13.930 1.00 48.22 100 THR A O 1
ATOM 714 N N . GLY A 1 101 ? 22.795 -15.719 -12.660 1.00 42.47 101 GLY A N 1
ATOM 715 C CA . GLY A 1 101 ? 22.902 -17.004 -11.969 1.00 42.47 101 GLY A CA 1
ATOM 716 C C . GLY A 1 101 ? 22.224 -18.210 -12.644 1.00 42.47 101 GLY A C 1
ATOM 717 O O . GLY A 1 101 ? 22.530 -19.334 -12.263 1.00 42.47 101 GLY A O 1
ATOM 718 N N . LEU A 1 102 ? 21.350 -18.039 -13.646 1.00 50.09 102 LEU A N 1
ATOM 719 C CA . LEU A 1 102 ? 20.677 -19.163 -14.324 1.00 50.09 102 LEU A CA 1
ATOM 720 C C . LEU A 1 102 ? 21.398 -19.639 -15.591 1.00 50.09 102 LEU A C 1
ATOM 722 O O . LEU A 1 102 ? 21.289 -20.813 -15.938 1.00 50.09 102 LEU A O 1
ATOM 726 N N . ILE A 1 103 ? 22.191 -18.789 -16.253 1.00 55.62 103 ILE A N 1
ATOM 727 C CA . ILE A 1 103 ? 23.034 -19.213 -17.388 1.00 55.62 103 ILE A CA 1
ATOM 728 C C . ILE A 1 103 ? 23.973 -20.371 -16.998 1.00 55.62 103 ILE A C 1
ATOM 730 O O . ILE A 1 103 ? 23.969 -21.384 -17.705 1.00 55.62 103 ILE A O 1
ATOM 734 N N . PRO A 1 104 ? 24.737 -20.313 -15.883 1.00 54.81 104 PRO A N 1
ATOM 735 C CA . PRO A 1 104 ? 25.566 -21.450 -15.495 1.00 54.81 104 PRO A CA 1
ATOM 736 C C . PRO A 1 104 ? 24.738 -22.695 -15.148 1.00 54.81 104 PRO A C 1
ATOM 738 O O . PRO A 1 104 ? 25.217 -23.800 -15.388 1.00 54.81 104 PRO A O 1
ATOM 741 N N . LEU A 1 105 ? 23.494 -22.553 -14.665 1.00 59.06 105 LEU A N 1
ATOM 742 C CA . LEU A 1 105 ? 22.623 -23.699 -14.386 1.00 59.06 105 LEU A CA 1
ATOM 743 C C . LEU A 1 105 ? 22.181 -24.408 -15.674 1.00 59.06 105 LEU A C 1
ATOM 745 O O . LEU A 1 105 ? 22.271 -25.629 -15.737 1.00 59.06 105 LEU A O 1
ATOM 749 N N . PHE A 1 106 ? 21.774 -23.678 -16.719 1.00 57.53 106 PHE A N 1
ATOM 750 C CA . PHE A 1 106 ? 21.417 -24.285 -18.010 1.00 57.53 106 PHE A CA 1
ATOM 751 C C . PHE A 1 106 ? 22.622 -24.931 -18.707 1.00 57.53 106 PHE A C 1
ATOM 753 O O . PHE A 1 106 ? 22.485 -26.008 -19.287 1.00 57.53 106 PHE A O 1
ATOM 760 N N . VAL A 1 107 ? 23.815 -24.332 -18.606 1.00 60.66 107 VAL A N 1
ATOM 761 C CA . VAL A 1 107 ? 25.057 -24.945 -19.113 1.00 60.66 107 VAL A CA 1
ATOM 762 C C . VAL A 1 107 ? 25.409 -26.205 -18.315 1.00 60.66 107 VAL A C 1
ATOM 764 O O . VAL A 1 107 ? 25.739 -27.230 -18.909 1.00 60.66 107 VAL A O 1
ATOM 767 N N . ALA A 1 108 ? 25.281 -26.179 -16.985 1.00 58.19 108 ALA A N 1
ATOM 768 C CA . ALA A 1 108 ? 25.505 -27.351 -16.141 1.00 58.19 108 ALA A CA 1
ATOM 769 C C . ALA A 1 108 ? 24.490 -28.475 -16.421 1.00 58.19 108 ALA A C 1
ATOM 771 O O . ALA A 1 108 ? 24.884 -29.640 -16.509 1.00 58.19 108 ALA A O 1
ATOM 772 N N . LEU A 1 109 ? 23.208 -28.145 -16.627 1.00 59.38 109 LEU A N 1
ATOM 773 C CA . LEU A 1 109 ? 22.170 -29.119 -16.981 1.00 59.38 109 LEU A CA 1
ATOM 774 C C . LEU A 1 109 ? 22.395 -29.721 -18.373 1.00 59.38 109 LEU A C 1
ATOM 776 O O . LEU A 1 109 ? 22.202 -30.920 -18.545 1.00 59.38 109 LEU A O 1
ATOM 780 N N . LEU A 1 110 ? 22.841 -28.929 -19.356 1.00 62.59 110 LEU A N 1
ATOM 781 C CA . LEU A 1 110 ? 23.202 -29.432 -20.686 1.00 62.59 110 LEU A CA 1
ATOM 782 C C . LEU A 1 110 ? 24.384 -30.406 -20.619 1.00 62.59 110 LEU A C 1
ATOM 784 O O . LEU A 1 110 ? 24.338 -31.463 -21.245 1.00 62.59 110 LEU A O 1
ATOM 788 N N . ILE A 1 111 ? 25.414 -30.102 -19.825 1.00 62.81 111 ILE A N 1
ATOM 789 C CA . ILE A 1 111 ? 26.555 -31.008 -19.625 1.00 62.81 111 ILE A CA 1
ATOM 790 C C . ILE A 1 111 ? 26.101 -32.312 -18.950 1.00 62.81 111 ILE A C 1
ATOM 792 O O . ILE A 1 111 ? 26.461 -33.397 -19.411 1.00 62.81 111 ILE A O 1
ATOM 796 N N . LEU A 1 112 ? 25.275 -32.229 -17.901 1.00 58.69 112 LEU A N 1
ATOM 797 C CA . LEU A 1 112 ? 24.713 -33.400 -17.219 1.00 58.69 112 LEU A CA 1
ATOM 798 C C . LEU A 1 112 ? 23.799 -34.230 -18.132 1.00 58.69 112 LEU A C 1
ATOM 800 O O . LEU A 1 112 ? 23.890 -35.455 -18.119 1.00 58.69 112 LEU A O 1
ATOM 804 N N . GLY A 1 113 ? 22.968 -33.592 -18.957 1.00 55.97 113 GLY A N 1
ATOM 805 C CA . GLY A 1 113 ? 22.097 -34.268 -19.919 1.00 55.97 113 GLY A CA 1
ATOM 806 C C . GLY A 1 113 ? 22.877 -35.020 -20.999 1.00 55.97 113 GLY A C 1
ATOM 807 O O . GLY A 1 113 ? 22.545 -36.161 -21.311 1.00 55.97 113 GLY A O 1
ATOM 808 N N . VAL A 1 114 ? 23.960 -34.436 -21.522 1.00 59.84 114 VAL A N 1
ATOM 809 C CA . VAL A 1 114 ? 24.839 -35.106 -22.499 1.00 59.84 114 VAL A CA 1
ATOM 810 C C . VAL A 1 114 ? 25.617 -36.263 -21.856 1.00 59.84 114 VAL A C 1
ATOM 812 O O . VAL A 1 114 ? 25.777 -37.314 -22.477 1.00 59.84 114 VAL A O 1
ATOM 815 N N . LEU A 1 115 ? 26.067 -36.115 -20.604 1.00 54.72 115 LEU A N 1
ATOM 816 C CA . LEU A 1 115 ? 26.687 -37.206 -19.841 1.00 54.72 115 LEU A CA 1
ATOM 817 C C . LEU A 1 115 ? 25.701 -38.356 -19.589 1.00 54.72 115 LEU A C 1
ATOM 819 O O . LEU A 1 115 ? 26.058 -39.511 -19.815 1.00 54.72 115 LEU A O 1
ATOM 823 N N . ALA A 1 116 ? 24.466 -38.047 -19.188 1.00 55.19 116 ALA A N 1
ATOM 824 C CA . ALA A 1 116 ? 23.417 -39.039 -18.964 1.00 55.19 116 ALA A CA 1
ATOM 825 C C . ALA A 1 116 ? 23.024 -39.765 -20.262 1.00 55.19 116 ALA A C 1
ATOM 827 O O . ALA A 1 116 ? 22.945 -40.994 -20.278 1.00 55.19 116 ALA A O 1
ATOM 828 N N . ALA A 1 117 ? 22.871 -39.039 -21.374 1.00 57.31 117 ALA A N 1
ATOM 829 C CA . ALA A 1 117 ? 22.582 -39.634 -22.679 1.00 57.31 117 ALA A CA 1
ATOM 830 C C . ALA A 1 117 ? 23.710 -40.573 -23.148 1.00 57.31 117 ALA A C 1
ATOM 832 O O . ALA A 1 117 ? 23.440 -41.676 -23.615 1.00 57.31 117 ALA A O 1
ATOM 833 N N . LYS A 1 118 ? 24.981 -40.203 -22.930 1.00 50.72 118 LYS A N 1
ATOM 834 C CA . LYS A 1 118 ? 26.130 -41.063 -23.258 1.00 50.72 118 LYS A CA 1
ATOM 835 C C . LYS A 1 118 ? 26.183 -42.348 -22.419 1.00 50.72 118 LYS A C 1
ATOM 837 O O . LYS A 1 118 ? 26.706 -43.351 -22.893 1.00 50.72 118 LYS A O 1
ATOM 842 N N . THR A 1 119 ? 25.658 -42.344 -21.193 1.00 53.75 119 THR A N 1
ATOM 843 C CA . THR A 1 119 ? 25.572 -43.564 -20.366 1.00 53.75 119 THR A CA 1
ATOM 844 C C . THR A 1 119 ? 24.393 -44.471 -20.718 1.00 53.75 119 THR A C 1
ATOM 846 O O . THR A 1 119 ? 24.393 -45.625 -20.304 1.00 53.75 119 THR A O 1
ATOM 849 N N . MET A 1 120 ? 23.415 -43.987 -21.493 1.00 53.47 120 MET A N 1
ATOM 850 C CA . MET A 1 120 ? 22.260 -44.783 -21.931 1.00 53.47 120 MET A CA 1
ATOM 851 C C . MET A 1 120 ? 22.482 -45.501 -23.272 1.00 53.47 120 MET A C 1
ATOM 853 O O . MET A 1 120 ? 21.822 -46.501 -23.512 1.00 53.47 120 MET A O 1
ATOM 857 N N . ASP A 1 121 ? 23.447 -45.068 -24.091 1.00 52.00 121 ASP A N 1
ATOM 858 C CA . ASP A 1 121 ? 23.927 -45.817 -25.274 1.00 52.00 121 ASP A CA 1
ATOM 859 C C . ASP A 1 121 ? 25.019 -46.860 -24.928 1.00 52.00 121 ASP A C 1
ATOM 861 O O . ASP A 1 121 ? 25.624 -47.468 -25.812 1.00 52.00 121 ASP A O 1
ATOM 865 N N . GLY A 1 122 ? 25.320 -47.041 -23.637 1.00 55.25 122 GLY A N 1
ATOM 866 C CA . GLY A 1 122 ? 26.390 -47.907 -23.127 1.00 55.25 122 GLY A CA 1
ATOM 867 C C . GLY A 1 122 ? 25.926 -49.107 -22.295 1.00 55.25 122 GLY A C 1
ATOM 868 O O . GLY A 1 122 ? 26.726 -49.604 -21.499 1.00 55.25 122 GLY A O 1
ATOM 869 N N . LEU A 1 123 ? 24.670 -49.545 -22.447 1.00 45.72 123 LEU A N 1
ATOM 870 C CA . LEU A 1 123 ? 24.099 -50.760 -21.847 1.00 45.72 123 LEU A CA 1
ATOM 871 C C . LEU A 1 123 ? 23.360 -51.588 -22.902 1.00 45.72 123 LEU A C 1
ATOM 873 O O . LEU A 1 123 ? 22.554 -50.993 -23.648 1.00 45.72 123 LEU A O 1
#

Radius of gyration: 22.89 Å; chains: 1; bounding box: 47×60×59 Å

Secondary structure (DSSP, 8-state):
------------EEEEEEEEEE--BTSEEE-S--SBPTT--EEEEE-SSSEEE--BTTTEEEETTTTEEEE-TTSS--TT-EEEEEEEEE---------TTTHHHHHHHHHHHHHHHHHHS--

Sequence (123 aa):
MPISNTVSGNTGTQSVVNETATADVGTAVDLDGYEVVVDSETVYYDNGTGWNTATAGTDYSFDDTSASVTALSGGSIDDGAALRVSYDYQATSGSTTTITGLIPLFVALLILGVLAAKTMDGL

pLDDT: mean 75.12, std 19.48, range [36.47, 95.75]